Protein AF-A0A645FBD3-F1 (afdb_monomer_lite)

Organism: NCBI:txid1076179

Secondary structure (DSSP, 8-state):
-TTT-TT-HHHHHHHHHHTT--HHHHHHHTTT---HHHHHHHHHHHHHHHHT---HHHHHHHHHHHS---HHHHHHHHHHSPS---

Radius of gyration: 13.54 Å; chains: 1; bounding box: 37×24×30 Å

Structure (mmCIF, N/CA/C/O backbone):
data_AF-A0A645FBD3-F1
#
_entry.id   AF-A0A645FBD3-F1
#
loop_
_atom_site.group_PDB
_atom_site.id
_atom_site.type_symbol
_atom_site.label_atom_id
_atom_site.label_alt_id
_atom_site.label_comp_id
_atom_site.label_asym_id
_atom_site.label_entity_id
_atom_site.label_seq_id
_atom_site.pdbx_PDB_ins_code
_atom_site.Cartn_x
_atom_site.Cartn_y
_atom_site.Cartn_z
_atom_site.occupancy
_atom_site.B_iso_or_equiv
_atom_site.auth_seq_id
_atom_site.auth_comp_id
_atom_site.auth_asym_id
_atom_site.auth_atom_id
_atom_site.pdbx_PDB_model_num
ATOM 1 N N . MET A 1 1 ? 11.587 13.963 5.998 1.00 57.38 1 MET A N 1
ATOM 2 C CA . MET A 1 1 ? 10.326 13.713 5.263 1.00 57.38 1 MET A CA 1
ATOM 3 C C . MET A 1 1 ? 10.419 12.389 4.516 1.00 57.38 1 MET A C 1
ATOM 5 O O . MET A 1 1 ? 11.322 12.236 3.706 1.00 57.38 1 MET A O 1
ATOM 9 N N . THR A 1 2 ? 9.533 11.429 4.782 1.00 75.31 2 THR A N 1
ATOM 10 C CA . THR A 1 2 ? 9.534 10.098 4.134 1.00 75.31 2 THR A CA 1
ATOM 11 C C . THR A 1 2 ? 8.668 10.035 2.875 1.00 75.31 2 THR A C 1
ATOM 13 O O . THR A 1 2 ? 8.976 9.255 1.980 1.00 75.31 2 THR A O 1
ATOM 16 N N . CYS A 1 3 ? 7.634 10.875 2.769 1.00 72.38 3 CYS A N 1
ATOM 17 C CA . CYS A 1 3 ? 6.730 10.895 1.611 1.00 72.38 3 CYS A CA 1
ATOM 18 C C . CYS A 1 3 ? 7.312 11.644 0.398 1.00 72.38 3 CYS A C 1
ATOM 20 O O . CYS A 1 3 ? 6.938 11.369 -0.734 1.00 72.38 3 CYS A O 1
ATOM 22 N N . THR A 1 4 ? 8.246 12.575 0.616 1.00 75.62 4 THR A N 1
ATOM 23 C CA . THR A 1 4 ? 8.802 13.446 -0.439 1.00 75.62 4 THR A CA 1
ATOM 24 C C . THR A 1 4 ? 10.282 13.200 -0.729 1.00 75.62 4 THR A C 1
ATOM 26 O O . THR A 1 4 ? 10.778 13.639 -1.761 1.00 75.62 4 THR A O 1
ATOM 29 N N . SER A 1 5 ? 11.001 12.463 0.123 1.00 79.56 5 SER A N 1
ATOM 30 C CA . SER A 1 5 ? 12.418 12.148 -0.103 1.00 79.56 5 SER A CA 1
ATOM 31 C C . SER A 1 5 ? 12.580 10.991 -1.087 1.00 79.56 5 SER A C 1
ATOM 33 O O . SER A 1 5 ? 12.030 9.916 -0.855 1.00 79.56 5 SER A O 1
ATOM 35 N N . GLY A 1 6 ? 13.386 11.181 -2.136 1.00 74.38 6 GLY A N 1
ATOM 36 C CA . GLY A 1 6 ? 13.751 10.118 -3.085 1.00 74.38 6 GLY A CA 1
ATOM 37 C C . GLY A 1 6 ? 14.569 8.975 -2.464 1.00 74.38 6 GLY A C 1
ATOM 38 O O . GLY A 1 6 ? 14.589 7.878 -2.999 1.00 74.38 6 GLY A O 1
ATOM 39 N N . HIS A 1 7 ? 15.178 9.190 -1.292 1.00 82.56 7 HIS A N 1
ATOM 40 C CA . HIS A 1 7 ? 15.910 8.151 -0.551 1.00 82.56 7 HIS A CA 1
ATOM 41 C C . HIS A 1 7 ? 14.995 7.268 0.317 1.00 82.56 7 HIS A C 1
ATOM 43 O O . HIS A 1 7 ? 15.457 6.373 1.025 1.00 82.56 7 HIS A O 1
ATOM 49 N N . SER A 1 8 ? 13.689 7.546 0.338 1.00 88.38 8 SER A N 1
ATOM 50 C CA . SER A 1 8 ? 12.731 6.792 1.139 1.00 88.38 8 SER A CA 1
ATOM 51 C C . SER A 1 8 ? 12.450 5.434 0.504 1.00 88.38 8 SER A C 1
ATOM 53 O O . SER A 1 8 ? 11.838 5.343 -0.557 1.00 88.38 8 SER A O 1
ATOM 55 N N . ARG A 1 9 ? 12.822 4.362 1.209 1.00 89.38 9 ARG A N 1
ATOM 56 C CA . ARG A 1 9 ? 12.497 2.980 0.819 1.00 89.38 9 ARG A CA 1
ATOM 57 C C . ARG A 1 9 ? 10.990 2.759 0.662 1.00 89.38 9 ARG A C 1
ATOM 59 O O . ARG A 1 9 ? 10.573 2.091 -0.271 1.00 89.38 9 ARG A O 1
ATOM 66 N N . ASN A 1 10 ? 10.175 3.364 1.531 1.00 91.56 10 ASN A N 1
ATOM 67 C CA . ASN A 1 10 ? 8.713 3.273 1.434 1.00 91.56 10 ASN A CA 1
ATOM 68 C C . ASN A 1 10 ? 8.196 3.941 0.156 1.00 91.56 10 ASN A C 1
ATOM 70 O O . ASN A 1 10 ? 7.318 3.402 -0.509 1.00 91.56 10 ASN A O 1
ATOM 74 N N . ARG A 1 11 ? 8.764 5.102 -0.197 1.00 90.44 11 ARG A N 1
ATOM 75 C CA . ARG A 1 11 ? 8.407 5.800 -1.433 1.00 90.44 11 ARG A CA 1
ATOM 76 C C . ARG A 1 11 ? 8.800 4.971 -2.651 1.00 90.44 11 ARG A C 1
ATOM 78 O O . ARG A 1 11 ? 7.974 4.806 -3.535 1.00 90.44 11 ARG A O 1
ATOM 85 N N . HIS A 1 12 ? 10.013 4.421 -2.662 1.00 92.12 12 HIS A N 1
ATOM 86 C CA . HIS A 1 12 ? 10.476 3.555 -3.743 1.00 92.12 12 HIS A CA 1
ATOM 87 C C . HIS A 1 12 ? 9.542 2.353 -3.950 1.00 92.12 12 HIS A C 1
ATOM 89 O O . HIS A 1 12 ? 9.073 2.142 -5.062 1.00 92.12 12 HIS A O 1
ATOM 95 N N . VAL A 1 13 ? 9.175 1.637 -2.878 1.00 93.69 13 VAL A N 1
ATOM 96 C CA . VAL A 1 13 ? 8.199 0.535 -2.959 1.00 93.69 13 VAL A CA 1
ATOM 97 C C . VAL A 1 13 ? 6.869 1.012 -3.550 1.00 93.69 13 VAL A C 1
ATOM 99 O O . VAL A 1 13 ? 6.342 0.371 -4.453 1.00 93.69 13 VAL A O 1
ATOM 102 N N . GLY A 1 14 ? 6.338 2.147 -3.086 1.00 93.31 14 GLY A N 1
ATOM 103 C CA . GLY A 1 14 ? 5.092 2.711 -3.615 1.00 93.31 14 GLY A CA 1
ATOM 104 C C . GLY A 1 14 ? 5.167 3.084 -5.101 1.00 93.31 14 GLY A C 1
ATOM 105 O O . GLY A 1 14 ? 4.227 2.820 -5.847 1.00 93.31 14 GLY A O 1
ATOM 106 N N . GLU A 1 15 ? 6.284 3.661 -5.548 1.00 94.50 15 GLU A N 1
ATOM 107 C CA . GLU A 1 15 ? 6.509 4.012 -6.955 1.00 94.50 15 GLU A CA 1
ATOM 108 C C . GLU A 1 15 ? 6.583 2.767 -7.848 1.00 94.50 15 GLU A C 1
ATOM 110 O O . GLU A 1 15 ? 5.965 2.746 -8.911 1.00 94.50 15 GLU A O 1
ATOM 115 N N . GLU A 1 16 ? 7.283 1.715 -7.417 1.00 95.00 16 GLU A N 1
ATOM 116 C CA . GLU A 1 16 ? 7.377 0.463 -8.173 1.00 95.00 16 GLU A CA 1
ATOM 117 C C . GLU A 1 16 ? 6.038 -0.290 -8.230 1.00 95.00 16 GLU A C 1
ATOM 119 O O . GLU A 1 16 ? 5.656 -0.775 -9.297 1.00 95.00 16 GLU A O 1
ATOM 124 N N . LEU A 1 17 ? 5.280 -0.319 -7.125 1.00 94.81 17 LEU A N 1
ATOM 125 C CA . LEU A 1 17 ? 3.906 -0.841 -7.114 1.00 94.81 17 LEU A CA 1
ATOM 126 C C . LEU A 1 17 ? 3.028 -0.075 -8.115 1.00 94.81 17 LEU A C 1
ATOM 128 O O . LEU A 1 17 ? 2.288 -0.678 -8.889 1.00 94.81 17 LEU A O 1
ATOM 132 N N . GLY A 1 18 ? 3.145 1.257 -8.149 1.00 93.88 18 GLY A N 1
ATOM 133 C CA . GLY A 1 18 ? 2.431 2.108 -9.106 1.00 93.88 18 GLY A CA 1
ATOM 134 C C . GLY A 1 18 ? 2.836 1.880 -10.567 1.00 93.88 18 GLY A C 1
ATOM 135 O O . GLY A 1 18 ? 2.022 2.086 -11.464 1.00 93.88 18 GLY A O 1
ATOM 136 N N . ARG A 1 19 ? 4.065 1.408 -10.814 1.00 94.81 19 ARG A N 1
ATOM 137 C CA . ARG A 1 19 ? 4.547 0.967 -12.137 1.00 94.81 19 ARG A CA 1
ATOM 138 C C . ARG A 1 19 ? 4.067 -0.438 -12.517 1.00 94.81 19 ARG A C 1
ATOM 140 O O . ARG A 1 19 ? 4.355 -0.887 -13.623 1.00 94.81 19 ARG A O 1
ATOM 147 N N . GLY A 1 20 ? 3.332 -1.114 -11.634 1.00 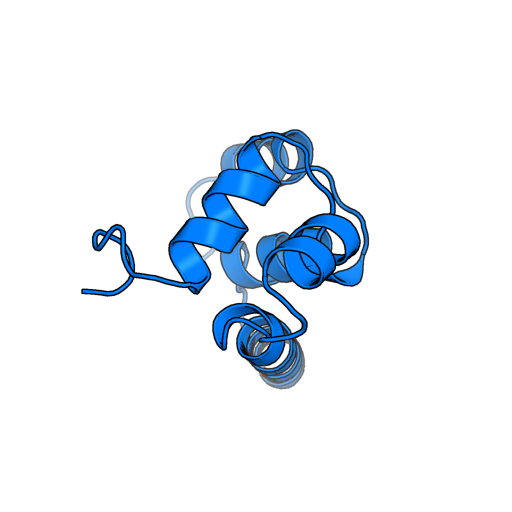93.12 20 GLY A N 1
ATOM 148 C CA . GLY A 1 20 ? 2.750 -2.433 -11.874 1.00 93.12 20 GLY A CA 1
ATOM 149 C C . GLY A 1 20 ? 3.629 -3.604 -11.441 1.00 93.12 20 GLY A C 1
ATOM 150 O O . GLY A 1 20 ? 3.261 -4.745 -11.712 1.00 93.12 20 GLY A O 1
ATOM 151 N N . LYS A 1 21 ? 4.761 -3.359 -10.765 1.00 94.31 21 LYS A N 1
ATOM 152 C CA . LYS A 1 21 ? 5.549 -4.447 -10.176 1.00 94.31 21 LYS A CA 1
ATOM 153 C C . LYS A 1 21 ? 4.840 -5.031 -8.963 1.00 94.31 21 LYS A C 1
ATOM 155 O O . LYS A 1 21 ? 4.174 -4.326 -8.205 1.00 94.31 21 LYS A O 1
ATOM 160 N N . THR A 1 22 ? 5.037 -6.321 -8.741 1.00 92.88 22 THR A N 1
ATOM 161 C CA . THR A 1 22 ? 4.552 -7.015 -7.550 1.00 92.88 22 THR A CA 1
ATOM 162 C C . THR A 1 22 ? 5.505 -6.809 -6.371 1.00 92.88 22 THR A C 1
ATOM 164 O O . THR A 1 22 ? 6.714 -6.637 -6.539 1.00 92.88 22 THR A O 1
ATOM 167 N N . LEU A 1 23 ? 4.985 -6.871 -5.141 1.00 91.94 23 LEU A N 1
ATOM 168 C CA . LEU A 1 23 ? 5.813 -6.753 -3.937 1.00 91.94 23 LEU A CA 1
ATOM 169 C C . LEU A 1 23 ? 6.992 -7.756 -3.907 1.00 91.94 23 LEU A C 1
ATOM 171 O O . LEU A 1 23 ? 8.100 -7.332 -3.577 1.00 91.94 23 LEU A O 1
ATOM 175 N N . PRO A 1 24 ? 6.829 -9.045 -4.277 1.00 91.81 24 PRO A N 1
ATOM 176 C C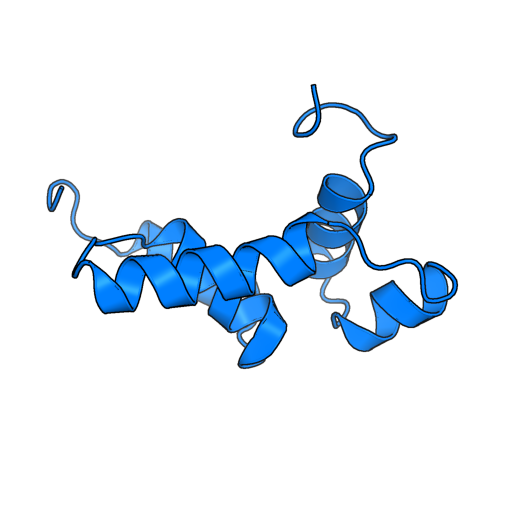A . PRO A 1 24 ? 7.952 -9.982 -4.336 1.00 91.81 24 PRO A CA 1
ATOM 177 C C . PRO A 1 24 ? 9.067 -9.567 -5.307 1.00 91.81 24 PRO A C 1
ATOM 179 O O . PRO A 1 24 ? 10.242 -9.726 -4.977 1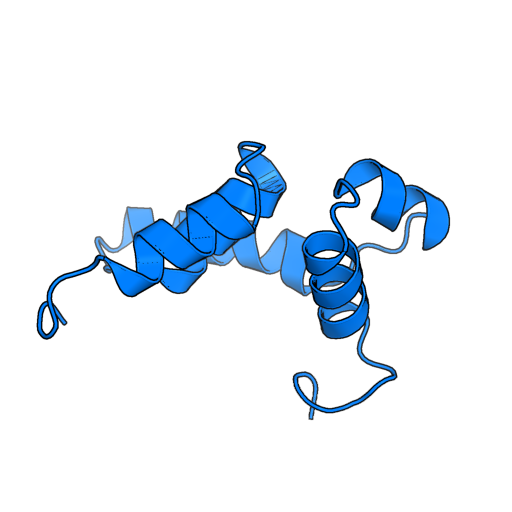.00 91.81 24 PRO A O 1
ATOM 182 N N . GLU A 1 25 ? 8.726 -9.017 -6.476 1.00 92.44 25 GLU A N 1
ATOM 183 C CA . GLU A 1 25 ? 9.715 -8.520 -7.446 1.00 92.44 25 GLU A CA 1
ATOM 184 C C . GLU A 1 25 ? 10.508 -7.349 -6.865 1.00 92.44 25 GLU A C 1
ATOM 186 O O . GLU A 1 25 ? 11.738 -7.354 -6.896 1.00 92.44 25 GLU A O 1
ATOM 191 N N . ILE A 1 26 ? 9.809 -6.400 -6.240 1.00 93.06 26 ILE A N 1
ATOM 192 C CA . ILE A 1 26 ? 10.415 -5.223 -5.611 1.00 93.06 26 ILE A CA 1
ATOM 193 C C . ILE A 1 26 ? 11.369 -5.640 -4.485 1.00 93.06 26 ILE A C 1
ATOM 195 O O . ILE A 1 26 ? 12.510 -5.184 -4.423 1.00 93.06 26 ILE A O 1
ATOM 199 N N . LEU A 1 27 ? 10.942 -6.546 -3.600 1.00 90.38 27 LEU A N 1
ATOM 200 C CA . LEU A 1 27 ? 11.776 -7.018 -2.488 1.00 90.38 27 LEU A CA 1
ATOM 201 C C . LEU A 1 27 ? 13.018 -7.782 -2.966 1.00 90.38 27 LEU A C 1
ATOM 203 O O . LEU A 1 27 ? 14.076 -7.691 -2.335 1.00 90.38 27 LEU A O 1
ATOM 207 N N . LYS A 1 28 ? 12.905 -8.510 -4.084 1.00 90.94 28 LYS A N 1
ATOM 208 C CA . LYS A 1 28 ? 14.037 -9.187 -4.724 1.00 90.94 28 LYS A CA 1
ATOM 209 C C . LYS A 1 28 ? 15.051 -8.178 -5.269 1.00 90.94 28 LYS A C 1
ATOM 211 O O . LYS A 1 28 ? 16.245 -8.355 -5.044 1.00 90.94 28 LYS A O 1
ATOM 216 N N . GLU A 1 29 ? 14.594 -7.116 -5.932 1.00 89.69 29 GLU A N 1
ATOM 217 C CA . GLU A 1 29 ? 15.455 -6.036 -6.446 1.00 89.69 29 GLU A CA 1
ATOM 218 C C . GLU A 1 29 ? 16.142 -5.250 -5.319 1.00 89.69 29 GLU A C 1
ATOM 220 O O . GLU A 1 29 ? 17.319 -4.910 -5.422 1.00 89.69 29 GLU A O 1
ATOM 225 N N . MET A 1 30 ? 15.441 -5.023 -4.206 1.00 85.94 30 MET A N 1
ATOM 226 C CA . MET A 1 30 ? 15.969 -4.325 -3.028 1.00 85.94 30 MET A CA 1
ATOM 227 C C . MET A 1 30 ? 16.934 -5.170 -2.174 1.00 85.94 30 MET A C 1
ATOM 229 O O . MET A 1 30 ? 17.413 -4.695 -1.141 1.00 85.94 30 MET A O 1
ATOM 233 N N . GLY A 1 31 ? 17.214 -6.421 -2.557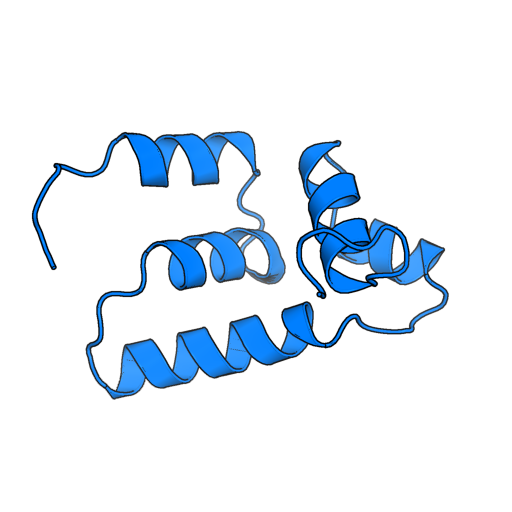 1.00 82.38 31 GLY A N 1
ATOM 234 C CA . GLY A 1 31 ? 18.146 -7.291 -1.839 1.00 82.38 31 GLY A CA 1
ATOM 235 C C . GLY A 1 31 ? 17.630 -7.761 -0.476 1.00 82.38 31 GLY A C 1
ATOM 236 O O . GLY A 1 31 ? 18.394 -7.805 0.484 1.00 82.38 31 GLY A O 1
ATOM 237 N N . MET A 1 32 ? 16.338 -8.101 -0.372 1.00 66.19 32 MET A N 1
ATOM 238 C CA . MET A 1 32 ? 15.684 -8.606 0.853 1.00 66.19 32 MET A CA 1
ATOM 239 C C . MET A 1 32 ? 15.588 -7.599 2.015 1.00 66.19 32 MET A C 1
ATOM 241 O O . MET A 1 32 ? 15.159 -7.957 3.114 1.00 66.19 32 MET A O 1
ATOM 245 N N . VAL A 1 33 ? 15.923 -6.324 1.794 1.00 72.94 33 VAL A N 1
ATOM 246 C CA . VAL A 1 33 ? 15.684 -5.254 2.770 1.00 72.94 33 VAL A CA 1
ATOM 247 C C . VAL A 1 33 ? 14.228 -4.806 2.673 1.00 72.94 33 VAL A C 1
ATOM 249 O O . VAL A 1 33 ? 13.845 -4.067 1.768 1.00 72.94 33 VAL A O 1
ATOM 252 N N . VAL A 1 34 ? 13.405 -5.233 3.629 1.00 78.06 34 VAL A N 1
ATOM 253 C CA . VAL A 1 34 ? 11.987 -4.857 3.680 1.00 78.06 34 VAL A CA 1
ATOM 254 C C . VAL A 1 34 ? 11.852 -3.396 4.114 1.00 78.06 34 VAL A C 1
ATOM 256 O O . VAL A 1 34 ? 12.381 -2.983 5.149 1.00 78.06 34 VAL A O 1
ATOM 259 N N . ALA A 1 35 ? 11.136 -2.597 3.324 1.00 85.25 35 ALA A N 1
ATOM 260 C CA . ALA A 1 35 ? 10.763 -1.248 3.724 1.00 85.25 35 ALA A CA 1
ATOM 261 C C . ALA A 1 35 ? 9.811 -1.318 4.932 1.00 85.25 35 ALA A C 1
ATOM 263 O O . ALA A 1 35 ? 8.834 -2.063 4.906 1.00 85.25 35 ALA A O 1
ATOM 264 N N . GLU A 1 36 ? 10.083 -0.542 5.985 1.00 88.44 36 GLU A N 1
ATOM 265 C CA . GLU A 1 36 ? 9.321 -0.561 7.245 1.00 88.44 36 GLU A CA 1
ATOM 266 C C . GLU A 1 36 ? 7.803 -0.479 7.023 1.00 88.44 36 GLU A C 1
ATOM 268 O O . GLU A 1 36 ? 7.041 -1.208 7.655 1.00 88.44 36 GLU A O 1
ATOM 273 N N . GLY A 1 37 ? 7.372 0.349 6.064 1.00 89.19 37 GLY A N 1
ATOM 274 C CA . GLY A 1 37 ? 5.967 0.557 5.726 1.00 89.19 37 GLY A CA 1
ATOM 275 C C . GLY A 1 37 ? 5.237 -0.718 5.309 1.00 89.19 37 GLY A C 1
ATOM 276 O O . GLY A 1 37 ? 4.049 -0.835 5.592 1.00 89.19 37 GLY A O 1
ATOM 277 N N . VAL A 1 38 ? 5.932 -1.699 4.722 1.00 91.75 38 VAL A N 1
ATOM 278 C CA . VAL A 1 38 ? 5.337 -2.991 4.351 1.00 91.75 38 VAL A CA 1
ATOM 279 C C . VAL A 1 38 ? 4.868 -3.719 5.610 1.00 91.75 38 VAL A C 1
ATOM 281 O O . VAL A 1 38 ? 3.688 -4.047 5.743 1.00 91.75 38 VAL A O 1
ATOM 284 N N . THR A 1 39 ? 5.762 -3.911 6.581 1.00 92.25 39 THR A N 1
ATOM 285 C CA . THR A 1 39 ? 5.445 -4.593 7.845 1.00 92.25 39 THR A CA 1
ATOM 286 C C . THR A 1 39 ? 4.477 -3.773 8.698 1.00 92.25 39 THR A C 1
ATOM 288 O O . THR A 1 39 ? 3.535 -4.325 9.274 1.00 92.25 39 THR A O 1
ATOM 291 N N . THR A 1 40 ? 4.666 -2.453 8.744 1.00 93.81 40 THR A N 1
ATOM 292 C CA . THR A 1 40 ? 3.815 -1.536 9.510 1.00 93.81 40 THR A CA 1
ATOM 293 C C . THR A 1 40 ? 2.384 -1.511 8.982 1.00 93.81 40 THR A C 1
ATOM 295 O O . THR A 1 40 ? 1.461 -1.507 9.792 1.00 93.81 40 THR A O 1
ATOM 298 N N . ALA A 1 41 ? 2.164 -1.594 7.665 1.00 95.38 41 ALA A N 1
ATOM 299 C CA . ALA A 1 41 ? 0.820 -1.658 7.087 1.00 95.38 41 ALA A CA 1
ATOM 300 C C . ALA A 1 41 ? 0.017 -2.860 7.614 1.00 95.38 41 ALA A C 1
ATOM 302 O O . ALA A 1 41 ? -1.149 -2.711 7.975 1.00 95.38 41 ALA A O 1
ATOM 303 N N . ARG A 1 42 ? 0.650 -4.034 7.763 1.00 96.12 42 ARG A N 1
ATOM 304 C CA . ARG A 1 42 ? 0.007 -5.217 8.365 1.00 96.12 42 ARG A CA 1
ATOM 305 C C . ARG A 1 42 ? -0.379 -4.989 9.825 1.00 96.12 42 ARG A C 1
ATOM 307 O O . ARG A 1 42 ? -1.470 -5.381 10.241 1.00 96.12 42 ARG A O 1
ATOM 314 N N . GLY A 1 43 ? 0.508 -4.369 10.604 1.00 96.56 43 GLY A N 1
ATOM 315 C CA . GLY A 1 43 ? 0.238 -4.034 12.004 1.00 96.56 43 GLY A CA 1
ATOM 316 C C . GLY A 1 43 ? -0.898 -3.020 12.143 1.00 96.56 43 GLY A C 1
ATOM 317 O O . GLY A 1 43 ? -1.822 -3.240 12.924 1.00 96.56 43 GLY A O 1
ATOM 318 N N . ALA A 1 44 ? -0.864 -1.957 11.338 1.00 96.75 44 ALA A N 1
ATOM 319 C CA . ALA A 1 44 ? -1.881 -0.912 11.311 1.00 96.75 44 ALA A CA 1
ATOM 320 C C . ALA A 1 44 ? -3.259 -1.466 10.922 1.00 96.75 44 ALA A C 1
ATOM 322 O O . ALA A 1 44 ? -4.232 -1.208 11.626 1.00 96.75 44 ALA A O 1
ATOM 323 N N . TYR A 1 45 ? -3.329 -2.293 9.873 1.00 97.81 45 TYR A N 1
ATOM 324 C CA . TYR A 1 45 ? -4.560 -2.973 9.461 1.00 97.81 45 TYR A CA 1
ATOM 325 C C . TYR A 1 45 ? -5.133 -3.841 10.589 1.00 97.81 45 TYR A C 1
ATOM 327 O O . TYR A 1 45 ? -6.297 -3.711 10.968 1.00 97.81 45 TYR A O 1
ATOM 335 N N . THR A 1 46 ? -4.284 -4.674 11.201 1.00 97.25 46 THR A N 1
ATOM 336 C CA . THR A 1 46 ? -4.683 -5.544 12.319 1.00 97.25 46 THR A CA 1
ATOM 337 C C . THR A 1 46 ? -5.215 -4.734 13.503 1.00 97.25 46 THR A C 1
ATOM 339 O O . THR A 1 46 ? -6.227 -5.100 14.101 1.00 97.25 46 THR A O 1
ATOM 342 N N . LEU A 1 47 ? -4.557 -3.623 13.849 1.00 97.44 47 LEU A N 1
ATOM 343 C CA . LEU A 1 47 ? -5.004 -2.741 14.923 1.00 97.44 47 LEU A CA 1
ATOM 344 C C . LEU A 1 47 ? -6.354 -2.098 14.590 1.00 97.44 47 LEU A C 1
ATOM 346 O O . LEU A 1 47 ? -7.257 -2.158 15.418 1.00 97.44 47 LEU A O 1
ATOM 350 N N . ALA A 1 48 ? -6.519 -1.570 13.376 1.00 96.94 48 ALA A N 1
ATOM 351 C CA . ALA A 1 48 ? -7.761 -0.939 12.941 1.00 96.94 48 ALA A CA 1
ATOM 352 C C . ALA A 1 48 ? -8.959 -1.901 12.988 1.00 96.94 48 ALA A C 1
ATOM 354 O O . ALA A 1 48 ? -10.046 -1.518 13.413 1.00 96.94 48 ALA A O 1
ATOM 355 N N . ARG A 1 49 ? -8.769 -3.176 12.610 1.00 96.69 49 ARG A N 1
ATOM 356 C CA . ARG A 1 49 ? -9.808 -4.214 12.757 1.00 96.69 49 ARG A CA 1
ATOM 357 C C . ARG A 1 49 ? -10.151 -4.498 14.220 1.00 96.69 49 ARG A C 1
ATOM 359 O O . ARG A 1 49 ? -11.319 -4.693 14.536 1.00 96.69 49 ARG A O 1
ATOM 366 N N . ARG A 1 50 ? -9.162 -4.482 15.119 1.00 97.19 50 ARG A N 1
ATOM 367 C CA . ARG A 1 50 ? -9.386 -4.679 16.563 1.00 97.19 50 ARG A CA 1
ATOM 368 C C . ARG A 1 50 ? -10.126 -3.515 17.217 1.00 97.19 50 ARG A C 1
ATOM 370 O O . ARG A 1 50 ? -10.873 -3.745 18.160 1.00 97.19 50 ARG A O 1
ATOM 377 N N . THR A 1 51 ? -9.901 -2.289 16.755 1.00 96.88 51 THR A N 1
ATOM 378 C CA . THR A 1 51 ? -10.520 -1.078 17.316 1.00 96.88 51 THR A CA 1
ATOM 379 C C . THR A 1 51 ? -11.808 -0.668 16.607 1.00 96.88 51 THR A C 1
ATOM 381 O O . THR A 1 51 ? -12.454 0.279 17.042 1.00 96.88 51 THR A O 1
ATOM 384 N N . GLY A 1 52 ? -12.185 -1.350 15.519 1.00 94.38 52 GLY A N 1
ATOM 385 C CA . GLY A 1 52 ? -13.337 -0.975 14.696 1.00 94.38 52 GLY A CA 1
ATOM 386 C C . GLY A 1 52 ? -13.149 0.355 13.958 1.00 94.38 52 GLY A C 1
ATOM 387 O O . GLY A 1 52 ? -14.128 0.989 13.581 1.00 94.38 52 GLY A O 1
ATOM 388 N N . THR A 1 53 ? -11.905 0.805 13.770 1.00 94.69 53 THR A N 1
ATOM 389 C CA . THR A 1 53 ? -11.608 2.097 13.142 1.00 94.69 53 THR A CA 1
ATOM 390 C C . THR A 1 53 ? -11.639 1.972 11.622 1.00 94.69 53 THR A C 1
ATOM 392 O O . THR A 1 53 ? -10.929 1.146 11.034 1.00 94.69 53 THR A O 1
ATOM 395 N N . ALA A 1 54 ? -12.424 2.830 10.970 1.00 93.50 54 ALA A N 1
ATOM 396 C CA . ALA A 1 54 ? -12.420 2.953 9.521 1.00 93.50 54 ALA A CA 1
ATOM 397 C C . ALA A 1 54 ? -11.067 3.510 9.058 1.00 93.50 54 ALA A C 1
ATOM 399 O O . ALA A 1 54 ? -10.687 4.624 9.409 1.00 93.50 54 ALA A O 1
ATOM 400 N N . THR A 1 55 ? -10.320 2.733 8.269 1.00 95.25 55 THR A N 1
ATOM 401 C CA . THR A 1 55 ? -8.998 3.147 7.768 1.00 95.25 55 THR A CA 1
ATOM 402 C C . THR A 1 55 ? -8.836 2.824 6.279 1.00 95.25 55 THR A C 1
ATOM 404 O O . THR A 1 55 ? -7.985 2.033 5.895 1.00 95.25 55 THR A O 1
ATOM 407 N N . PRO A 1 56 ? -9.614 3.473 5.398 1.00 94.50 56 PRO A N 1
ATOM 408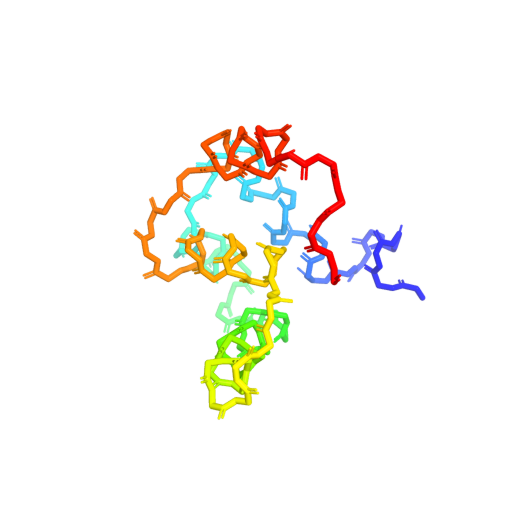 C CA . PRO A 1 56 ? -9.708 3.128 3.974 1.00 94.50 56 PRO A CA 1
ATOM 409 C C . PRO A 1 56 ? -8.359 3.079 3.250 1.00 94.50 56 PRO A C 1
ATOM 411 O O . PRO A 1 56 ? -8.118 2.205 2.429 1.00 94.50 56 PRO A O 1
ATOM 414 N N . ILE A 1 57 ? -7.454 4.005 3.576 1.00 95.31 57 ILE A N 1
ATOM 415 C CA . ILE A 1 57 ? -6.112 4.041 2.984 1.00 95.31 57 ILE A CA 1
ATOM 416 C C . ILE A 1 57 ? -5.272 2.852 3.468 1.00 95.31 57 ILE A C 1
ATOM 418 O O . ILE A 1 57 ? -4.551 2.252 2.674 1.00 95.31 57 ILE A O 1
ATOM 422 N N . ILE A 1 58 ? -5.364 2.496 4.753 1.00 96.69 58 ILE A N 1
ATOM 423 C CA . ILE A 1 58 ? -4.654 1.340 5.316 1.00 96.69 58 ILE A CA 1
ATOM 424 C C . ILE A 1 58 ? -5.233 0.046 4.744 1.00 96.69 58 ILE A C 1
ATOM 426 O O . ILE A 1 58 ? -4.459 -0.823 4.358 1.00 96.69 58 ILE A O 1
ATOM 430 N N . ASP A 1 59 ? -6.558 -0.052 4.639 1.00 96.81 59 ASP A N 1
ATOM 431 C CA . ASP A 1 59 ? -7.270 -1.206 4.088 1.00 96.81 59 ASP A CA 1
ATOM 432 C C . ASP A 1 59 ? -6.833 -1.474 2.636 1.00 96.81 59 ASP A C 1
ATOM 434 O O . ASP A 1 59 ? -6.431 -2.585 2.296 1.00 96.81 59 ASP A O 1
ATOM 438 N N . GLU A 1 60 ? -6.800 -0.441 1.792 1.00 97.12 60 GLU A N 1
ATOM 439 C CA . GLU A 1 60 ? -6.371 -0.577 0.395 1.00 97.12 60 GLU A CA 1
ATOM 440 C C . 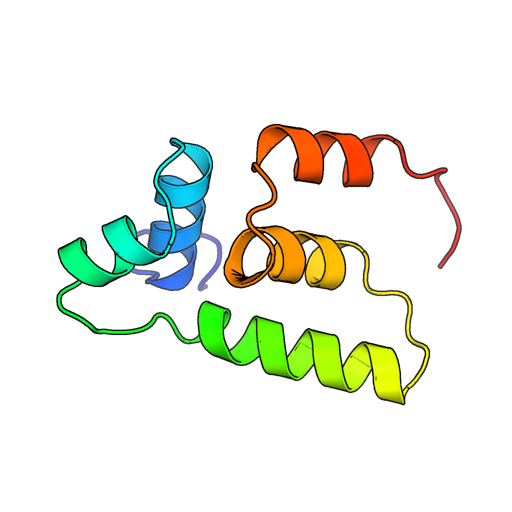GLU A 1 60 ? -4.858 -0.815 0.265 1.00 97.12 60 GLU A C 1
ATOM 442 O O . GLU A 1 60 ? -4.424 -1.627 -0.553 1.00 97.12 60 GLU A O 1
ATOM 447 N N . THR A 1 61 ? -4.038 -0.190 1.118 1.00 96.38 61 THR A N 1
ATOM 448 C CA . THR A 1 61 ? -2.589 -0.465 1.169 1.00 96.38 61 THR A CA 1
ATOM 449 C C . THR A 1 61 ? -2.319 -1.916 1.570 1.00 96.38 61 THR A C 1
ATOM 451 O O . THR A 1 61 ? -1.467 -2.575 0.978 1.00 96.38 61 THR A O 1
ATOM 454 N N . TYR A 1 62 ? -3.053 -2.436 2.556 1.00 97.31 62 TYR A N 1
ATOM 455 C CA . TYR A 1 62 ? -2.962 -3.828 2.979 1.00 97.31 62 TYR A CA 1
ATOM 456 C C . TYR A 1 62 ? -3.362 -4.773 1.844 1.00 97.31 62 TYR A C 1
ATOM 458 O O . TYR A 1 62 ? -2.619 -5.707 1.545 1.00 97.31 62 TYR A O 1
ATOM 466 N N . ALA A 1 63 ? -4.474 -4.493 1.162 1.00 97.25 63 ALA A N 1
ATOM 467 C CA . ALA A 1 63 ? -4.945 -5.321 0.061 1.00 97.25 63 ALA A CA 1
ATOM 468 C C . ALA A 1 63 ? -3.945 -5.379 -1.110 1.00 97.25 63 ALA A C 1
ATOM 470 O O . ALA A 1 63 ? -3.733 -6.448 -1.683 1.00 97.25 63 ALA A O 1
ATOM 471 N N . ILE A 1 64 ? -3.277 -4.267 -1.442 1.00 96.44 64 ILE A N 1
ATOM 472 C CA . ILE A 1 64 ? -2.211 -4.256 -2.462 1.00 96.44 64 ILE A CA 1
ATOM 473 C C . ILE A 1 64 ? -1.032 -5.133 -2.023 1.00 96.44 64 ILE A C 1
ATOM 475 O O . ILE A 1 64 ? -0.534 -5.952 -2.793 1.00 96.44 64 ILE A O 1
ATOM 479 N N . LEU A 1 65 ? -0.573 -4.963 -0.781 1.00 95.56 65 LEU A N 1
ATOM 480 C CA . LEU A 1 65 ? 0.638 -5.622 -0.288 1.00 95.56 65 LEU A CA 1
ATOM 481 C C . LEU A 1 65 ? 0.446 -7.116 0.005 1.00 95.56 65 LEU A C 1
ATOM 483 O O . LEU A 1 65 ? 1.404 -7.879 -0.118 1.00 95.56 65 LEU A O 1
ATOM 487 N N . TYR A 1 66 ? -0.753 -7.526 0.423 1.00 95.88 66 TYR A N 1
ATOM 488 C CA . TYR A 1 66 ? -0.993 -8.849 1.010 1.00 95.88 66 TYR A CA 1
ATOM 489 C C . TYR A 1 66 ? -2.127 -9.646 0.358 1.00 95.88 66 TYR A C 1
ATOM 491 O O . TYR A 1 66 ? -2.141 -10.866 0.500 1.00 95.88 66 TYR A O 1
ATOM 499 N N . GLU A 1 67 ? -3.048 -9.005 -0.366 1.00 95.69 67 GLU A N 1
ATOM 500 C CA . GLU A 1 67 ? -4.209 -9.670 -0.987 1.00 95.69 67 GLU A CA 1
ATOM 501 C C . GLU A 1 67 ? -4.154 -9.665 -2.524 1.00 95.69 67 GLU A C 1
ATOM 503 O O . GLU A 1 67 ? -5.063 -10.166 -3.182 1.00 95.69 67 GLU A O 1
ATOM 508 N N . GLY A 1 68 ? -3.085 -9.118 -3.113 1.00 92.69 68 GLY A N 1
ATOM 509 C CA . GLY A 1 68 ? -2.882 -9.102 -4.563 1.00 92.69 68 GLY A CA 1
ATOM 510 C C . GLY A 1 68 ? -3.766 -8.104 -5.314 1.00 92.69 68 GLY A C 1
ATOM 511 O O . GLY A 1 68 ? -3.956 -8.249 -6.520 1.00 92.69 68 GLY A O 1
ATOM 512 N N . ARG A 1 69 ? -4.314 -7.092 -4.628 1.00 94.81 69 ARG A N 1
ATOM 513 C CA . ARG A 1 69 ? -5.087 -6.024 -5.273 1.00 94.81 69 ARG A CA 1
ATOM 514 C C . ARG A 1 69 ? -4.187 -5.179 -6.176 1.00 94.81 69 ARG A C 1
ATOM 516 O O . ARG A 1 69 ? -3.135 -4.710 -5.747 1.00 94.81 69 ARG A O 1
ATOM 523 N N . ASP A 1 70 ? -4.623 -4.920 -7.407 1.00 94.62 70 ASP A N 1
ATOM 524 C CA . ASP A 1 70 ? -3.915 -4.004 -8.300 1.00 94.62 70 ASP A CA 1
ATOM 525 C C . ASP A 1 70 ? -4.116 -2.534 -7.886 1.00 94.62 70 ASP A C 1
ATOM 527 O O . ASP A 1 70 ? -5.182 -2.131 -7.405 1.00 94.62 70 ASP A O 1
ATOM 531 N N . VAL A 1 71 ? -3.082 -1.715 -8.100 1.00 95.69 71 VAL A N 1
ATOM 532 C CA . VAL A 1 71 ? -3.078 -0.291 -7.724 1.00 95.69 71 VAL A CA 1
ATOM 533 C C . VAL A 1 71 ? -4.229 0.498 -8.375 1.00 95.69 71 VAL A C 1
ATOM 535 O O . VAL A 1 71 ? -4.895 1.248 -7.657 1.00 95.69 71 VAL A O 1
ATOM 538 N N . PRO A 1 72 ? -4.546 0.339 -9.679 1.00 95.56 72 PRO A N 1
ATOM 539 C CA . PRO A 1 72 ? -5.700 1.010 -10.282 1.00 95.56 72 PRO A CA 1
ATOM 540 C C . PRO A 1 72 ? -7.037 0.685 -9.604 1.00 95.56 72 PRO A C 1
ATOM 542 O O . PRO A 1 72 ? -7.857 1.586 -9.414 1.00 95.56 72 PRO A O 1
ATOM 545 N N . SER A 1 73 ? -7.279 -0.575 -9.232 1.00 95.50 73 SER A N 1
ATOM 546 C CA . SER A 1 73 ? -8.480 -0.974 -8.488 1.00 95.50 73 SER A CA 1
ATOM 547 C C . SER A 1 73 ? -8.533 -0.347 -7.102 1.00 95.50 73 SER A C 1
ATOM 549 O O . SER A 1 73 ? -9.580 0.170 -6.720 1.00 95.50 73 SER A O 1
ATOM 551 N N . ALA A 1 74 ? -7.416 -0.331 -6.375 1.00 95.56 74 ALA A N 1
ATOM 552 C CA . ALA A 1 74 ? -7.341 0.305 -5.062 1.00 95.56 74 ALA A CA 1
ATOM 553 C C . ALA A 1 74 ? -7.643 1.811 -5.126 1.00 95.56 74 ALA A C 1
ATOM 555 O O . ALA A 1 74 ? -8.438 2.334 -4.346 1.00 95.56 74 ALA A O 1
ATOM 556 N N . ILE A 1 75 ? -7.078 2.512 -6.114 1.00 94.81 75 ILE A N 1
ATOM 557 C CA . ILE A 1 75 ? -7.365 3.933 -6.342 1.00 94.81 75 ILE A CA 1
ATOM 558 C C . ILE A 1 75 ? -8.846 4.132 -6.679 1.00 94.81 75 ILE A C 1
ATOM 560 O O . ILE A 1 75 ? -9.489 5.003 -6.096 1.00 94.81 75 ILE A O 1
ATOM 564 N N . ARG A 1 76 ? -9.414 3.320 -7.581 1.00 95.19 76 ARG A N 1
ATOM 565 C CA . ARG A 1 76 ? -10.846 3.392 -7.921 1.00 95.19 76 ARG A CA 1
ATOM 566 C C . ARG A 1 76 ? -11.726 3.209 -6.690 1.00 95.19 76 ARG A C 1
ATOM 568 O O . ARG A 1 76 ? -12.642 4.004 -6.499 1.00 95.19 76 ARG A O 1
ATOM 575 N N . ASN A 1 77 ? -11.420 2.234 -5.838 1.00 94.00 77 ASN A N 1
ATOM 576 C CA . ASN A 1 77 ? -12.140 2.024 -4.587 1.00 94.00 77 ASN A CA 1
ATOM 577 C C . ASN A 1 77 ? -12.095 3.274 -3.709 1.00 94.00 77 ASN A C 1
ATOM 579 O O . ASN A 1 77 ? -13.149 3.781 -3.334 1.00 94.00 77 ASN A O 1
ATOM 583 N N . LEU A 1 78 ? -10.901 3.818 -3.451 1.00 93.75 78 LEU A N 1
ATOM 584 C CA . LEU A 1 78 ? -10.730 5.023 -2.634 1.00 93.75 78 LEU A CA 1
ATOM 585 C C . LEU A 1 78 ? -11.515 6.216 -3.185 1.00 93.75 78 LEU A C 1
ATOM 587 O O . LEU A 1 78 ? -12.169 6.914 -2.413 1.00 93.75 78 LEU A O 1
ATOM 591 N N . MET A 1 79 ? -11.470 6.423 -4.502 1.00 93.62 79 MET A N 1
ATOM 592 C CA . MET A 1 79 ? -12.115 7.551 -5.180 1.00 93.62 79 MET A CA 1
ATOM 593 C C . MET A 1 79 ? -13.634 7.391 -5.317 1.00 93.62 79 MET A C 1
ATOM 595 O O . MET A 1 79 ? -14.343 8.387 -5.400 1.00 93.62 79 MET A O 1
ATOM 599 N N . SER A 1 80 ? -14.139 6.155 -5.343 1.00 91.19 80 SER A N 1
ATOM 600 C CA . SER A 1 80 ? -15.577 5.853 -5.419 1.00 91.19 80 SER A CA 1
ATOM 601 C C . SER A 1 80 ? -16.305 5.949 -4.077 1.00 91.19 80 SER A C 1
ATOM 603 O O . SER A 1 80 ? -17.533 5.864 -4.034 1.00 91.19 80 SER A O 1
ATOM 605 N N . ARG A 1 81 ? -15.570 6.115 -2.971 1.00 87.19 81 ARG A N 1
ATOM 606 C CA . ARG A 1 81 ? -16.173 6.271 -1.648 1.00 87.19 81 ARG A CA 1
ATOM 607 C C . ARG A 1 81 ? -16.981 7.563 -1.598 1.00 87.19 81 ARG A C 1
ATOM 609 O O . ARG A 1 81 ? -16.519 8.618 -2.023 1.00 87.19 81 ARG A O 1
ATOM 616 N N . SER A 1 82 ? -18.179 7.482 -1.027 1.00 76.06 82 SER A N 1
ATOM 617 C CA . SER A 1 82 ? -18.991 8.660 -0.732 1.00 76.06 82 SER A CA 1
ATOM 618 C C . SER A 1 82 ? -18.213 9.611 0.179 1.00 76.06 82 SER A C 1
ATOM 620 O O . SER A 1 82 ? -17.687 9.185 1.212 1.00 76.06 82 SER A O 1
ATOM 622 N N . ALA A 1 83 ? -18.150 10.892 -0.186 1.00 62.34 83 ALA A N 1
ATOM 623 C CA . ALA A 1 83 ? -17.596 11.918 0.686 1.00 62.34 83 ALA A CA 1
ATOM 624 C C . ALA A 1 83 ? -18.392 11.948 2.005 1.00 62.34 83 ALA A C 1
ATOM 626 O O . ALA A 1 83 ? -19.615 12.069 1.977 1.00 62.34 83 ALA A O 1
ATOM 627 N N . GLY A 1 84 ? -17.707 11.826 3.146 1.00 61.88 84 GLY A N 1
ATOM 628 C CA . GLY A 1 84 ? -18.318 12.015 4.468 1.00 61.88 84 GLY A CA 1
ATOM 629 C C . GLY A 1 84 ? -18.865 10.756 5.149 1.00 61.88 84 GLY A C 1
ATOM 630 O O . GLY A 1 84 ? -20.037 10.701 5.508 1.00 61.88 84 GLY A O 1
ATOM 631 N N . GLN A 1 85 ? -18.005 9.768 5.384 1.00 47.94 85 GLN A N 1
ATOM 632 C CA . GLN A 1 85 ? -18.180 8.810 6.482 1.00 47.94 85 GLN A CA 1
ATOM 633 C C . GLN A 1 85 ? -16.819 8.722 7.190 1.00 47.94 85 GLN A C 1
ATOM 635 O O . GLN A 1 85 ? -16.017 7.828 6.904 1.00 47.94 85 GLN A O 1
ATOM 640 N N . GLU A 1 86 ? -16.522 9.750 7.988 1.00 49.28 86 GLU A N 1
ATOM 641 C CA . GLU A 1 86 ? -15.539 9.711 9.080 1.00 49.28 86 GLU A CA 1
ATOM 642 C C . GLU A 1 86 ? -16.296 9.600 10.403 1.00 49.28 86 GLU A C 1
ATOM 644 O O . GLU A 1 86 ? -17.361 10.255 10.512 1.00 49.28 86 GLU A O 1
#

pLDDT: mean 89.36, std 10.8, range [47.94, 97.81]

Foldseek 3Di:
DQCPDPPRPVNVLVVVLVVVDAPVVSCVVVVVDDRPCLVVLVVVVVVCVVVVHDDLVSVLVCCRNPVVDRPVVSVCVVVPDDPDDD

Sequence (86 aa):
MTCTSGHSRNRHVGEELGRGKTLPEILKEMGMVVAEGVTTARGAYTLARRTGTATPIIDETYAILYEGRDVPSAIRNLMSRSAGQE

InterPro domains:
  IPR006109 Glycerol-3-phosphate dehydrogenase, NAD-dependent, C-terminal [PF07479] (1-75)
  IPR008927 6-phosphogluconate dehydrogenase-like, C-terminal domain superfamily [SSF48179] (1-86)
  IPR013328 6-phosphogluconate dehydrogenase, domain 2 [G3DSA:1.10.1040.10] (1-86)